Protein AF-A0A848VPJ2-F1 (afdb_monomer)

Nearest PDB structures (foldseek):
  4gra-assembly2_B  TM=6.898E-01  e=4.203E-05  Homo sapiens
  5dn6-assembly1_B  TM=3.473E-01  e=7.386E+00  Paracoccus denitrificans
  8apg-assembly1_C1  TM=1.763E-01  e=2.730E+00  Trypanosoma brucei brucei
  7tjw-assembly1_B  TM=2.406E-01  e=7.386E+00  Saccharomyces cerevisiae

Structure (mmCIF, N/CA/C/O backbone):
data_AF-A0A848VPJ2-F1
#
_entry.id   AF-A0A848VPJ2-F1
#
loop_
_atom_site.group_PDB
_atom_site.id
_atom_site.type_symbol
_atom_site.label_atom_id
_atom_site.label_alt_id
_atom_site.label_comp_id
_atom_site.label_asym_id
_atom_site.label_entity_id
_atom_site.label_seq_id
_atom_site.pdbx_PDB_ins_code
_atom_site.Cartn_x
_atom_site.Cartn_y
_atom_site.Cartn_z
_atom_site.occupancy
_atom_site.B_iso_or_equiv
_atom_site.auth_seq_id
_atom_site.auth_comp_id
_atom_site.auth_asym_id
_atom_site.auth_atom_id
_atom_site.pdbx_PDB_model_num
ATOM 1 N N . MET A 1 1 ? -17.801 5.846 8.334 1.00 75.75 1 MET A N 1
ATOM 2 C CA . MET A 1 1 ? -16.929 4.738 8.793 1.00 75.75 1 MET A CA 1
ATOM 3 C C . MET A 1 1 ? -16.111 5.231 9.978 1.00 75.75 1 MET A C 1
ATOM 5 O O . MET A 1 1 ? -15.780 6.410 9.996 1.00 75.75 1 MET A O 1
ATOM 9 N N . THR A 1 2 ? -15.836 4.384 10.968 1.00 92.38 2 THR A N 1
ATOM 10 C CA . THR A 1 2 ? -15.057 4.743 12.169 1.00 92.38 2 THR A CA 1
ATOM 11 C C . THR A 1 2 ? -13.557 4.645 11.909 1.00 92.38 2 THR A C 1
ATOM 13 O O . THR A 1 2 ? -13.139 3.873 11.047 1.00 92.38 2 THR A O 1
ATOM 16 N N . VAL A 1 3 ? -12.747 5.409 12.646 1.00 95.94 3 VAL A N 1
ATOM 17 C CA . VAL A 1 3 ? -11.281 5.273 12.614 1.00 95.94 3 VAL A CA 1
ATOM 18 C C . VAL A 1 3 ? -10.889 3.903 13.167 1.00 95.94 3 VAL A C 1
ATOM 20 O O . VAL A 1 3 ? -11.433 3.469 14.183 1.00 95.94 3 VAL A O 1
ATOM 23 N N . ALA A 1 4 ? -9.966 3.224 12.490 1.00 97.62 4 ALA A N 1
ATOM 24 C CA . ALA A 1 4 ? -9.484 1.911 12.897 1.00 97.62 4 ALA A CA 1
ATOM 25 C C . ALA A 1 4 ? -8.525 2.018 14.102 1.00 97.62 4 ALA A C 1
ATOM 27 O O . ALA A 1 4 ? -7.557 2.781 14.037 1.00 97.62 4 ALA A O 1
ATOM 28 N N . PRO A 1 5 ? -8.751 1.268 15.200 1.00 98.00 5 PRO A N 1
ATOM 29 C CA . PRO A 1 5 ? -7.841 1.254 16.344 1.00 98.00 5 PRO A CA 1
ATOM 30 C C . PRO A 1 5 ? -6.456 0.714 15.976 1.00 98.00 5 PRO A C 1
ATOM 32 O O . PRO A 1 5 ? -6.349 -0.290 15.273 1.00 98.00 5 PRO A O 1
ATOM 35 N N . LEU A 1 6 ? -5.400 1.343 16.490 1.00 97.56 6 LEU A N 1
ATOM 36 C CA . LEU A 1 6 ? -4.031 0.843 16.360 1.00 97.56 6 LEU A CA 1
ATOM 37 C C . LEU A 1 6 ? -3.855 -0.453 17.169 1.00 97.56 6 LEU A C 1
ATOM 39 O O . LEU A 1 6 ? -4.275 -0.516 18.324 1.00 97.56 6 LEU A O 1
ATOM 43 N N . ILE A 1 7 ? -3.225 -1.465 16.570 1.00 97.06 7 ILE A N 1
ATOM 44 C CA . ILE A 1 7 ? -2.804 -2.704 17.245 1.00 97.06 7 ILE A CA 1
ATOM 45 C C . ILE A 1 7 ? -1.321 -2.613 17.610 1.00 97.06 7 ILE A C 1
ATOM 47 O O . ILE A 1 7 ? -0.955 -2.844 18.760 1.00 97.06 7 ILE A O 1
ATOM 51 N N . HIS A 1 8 ? -0.476 -2.265 16.640 1.00 95.31 8 HIS A N 1
ATOM 52 C CA . HIS A 1 8 ? 0.961 -2.097 16.835 1.00 95.31 8 HIS A CA 1
ATOM 53 C C . HIS A 1 8 ? 1.500 -0.990 15.919 1.00 95.31 8 HIS A C 1
ATOM 55 O O . HIS A 1 8 ? 0.959 -0.765 14.836 1.00 95.31 8 HIS A O 1
ATOM 61 N N . ALA A 1 9 ? 2.536 -0.281 16.371 1.00 97.00 9 ALA A N 1
ATOM 62 C CA . ALA A 1 9 ? 3.243 0.718 15.569 1.00 97.00 9 ALA A CA 1
ATOM 63 C C . ALA A 1 9 ? 4.072 0.046 14.453 1.00 97.00 9 ALA A C 1
ATOM 65 O O . ALA A 1 9 ? 4.027 -1.164 14.291 1.00 97.00 9 ALA A O 1
ATOM 66 N N . ALA A 1 10 ? 4.817 0.815 13.660 1.00 96.88 10 ALA A N 1
ATOM 67 C CA . ALA A 1 10 ? 5.852 0.213 12.820 1.00 96.88 10 ALA A CA 1
ATOM 68 C C . ALA A 1 10 ? 6.994 -0.314 13.712 1.00 96.88 10 ALA A C 1
ATOM 70 O O . ALA A 1 10 ? 7.430 0.390 14.626 1.00 96.88 10 ALA A O 1
ATOM 71 N N . GLU A 1 11 ? 7.490 -1.520 13.438 1.00 97.38 11 GLU A N 1
ATOM 72 C CA . GLU A 1 11 ? 8.641 -2.113 14.139 1.00 97.38 11 GLU A CA 1
ATOM 73 C C . GLU A 1 11 ? 9.968 -1.598 13.571 1.00 97.38 11 GLU A C 1
ATOM 75 O O . GLU A 1 11 ? 10.974 -1.519 14.276 1.00 97.38 11 GLU A O 1
ATOM 80 N N . GLN A 1 12 ? 9.965 -1.244 12.285 1.00 96.94 12 GLN A N 1
ATOM 81 C CA . GLN A 1 12 ? 11.128 -0.786 11.540 1.00 96.94 12 GLN A CA 1
ATOM 82 C C . GLN A 1 12 ? 10.820 0.486 10.757 1.00 96.94 12 GLN A C 1
ATOM 84 O O . GLN A 1 12 ? 9.682 0.782 10.401 1.00 96.94 12 GLN A O 1
ATOM 89 N N . THR A 1 13 ? 11.866 1.251 10.450 1.00 96.44 13 THR A N 1
ATOM 90 C CA . THR A 1 13 ? 11.761 2.427 9.581 1.00 96.44 13 THR A CA 1
ATOM 91 C C . THR A 1 13 ? 12.497 2.172 8.276 1.00 96.44 13 THR A C 1
ATOM 93 O O . THR A 1 13 ? 13.722 2.056 8.254 1.00 96.44 13 THR A O 1
ATOM 96 N N . TYR A 1 14 ? 11.756 2.157 7.170 1.00 95.00 14 TYR A N 1
ATOM 97 C CA . TYR A 1 14 ? 12.324 2.067 5.828 1.00 95.00 14 TYR A CA 1
ATOM 98 C C . TYR A 1 14 ? 12.319 3.440 5.169 1.00 95.00 14 TYR A C 1
ATOM 100 O O . TYR A 1 14 ? 11.270 4.053 4.983 1.00 95.00 14 TYR A O 1
ATOM 108 N N . ARG A 1 15 ? 13.502 3.923 4.787 1.00 94.12 15 ARG A N 1
ATOM 109 C CA . ARG A 1 15 ? 13.682 5.194 4.082 1.00 94.12 15 ARG A CA 1
ATOM 110 C C . ARG A 1 15 ? 14.436 4.959 2.783 1.00 94.12 15 ARG A C 1
ATOM 112 O O . ARG A 1 15 ? 15.376 4.172 2.729 1.00 94.12 15 ARG A O 1
ATOM 119 N N . GLY A 1 16 ? 14.043 5.681 1.743 1.00 88.19 16 GLY A N 1
ATOM 120 C CA . GLY A 1 16 ? 14.713 5.652 0.449 1.00 88.19 16 GLY A CA 1
ATOM 121 C C . GLY A 1 16 ? 14.503 6.953 -0.311 1.00 88.19 16 GLY A C 1
ATOM 122 O O . GLY A 1 16 ? 13.886 7.889 0.199 1.00 88.19 16 GLY A O 1
ATOM 123 N N . SER A 1 17 ? 14.984 7.004 -1.553 1.00 84.75 17 SER A N 1
ATOM 124 C CA . SER A 1 17 ? 14.793 8.166 -2.434 1.00 84.75 17 SER A CA 1
ATOM 125 C C . SER A 1 17 ? 13.315 8.521 -2.627 1.00 84.75 17 SER A C 1
ATOM 127 O O . SER A 1 17 ? 12.968 9.696 -2.687 1.00 84.75 17 SER A O 1
ATOM 129 N N . ILE A 1 18 ? 12.447 7.506 -2.657 1.00 84.94 18 ILE A N 1
ATOM 130 C CA . ILE A 1 18 ? 11.005 7.638 -2.909 1.00 84.94 18 ILE A CA 1
ATOM 131 C C . ILE A 1 18 ? 10.124 7.058 -1.793 1.00 84.94 18 ILE A C 1
ATOM 133 O O . ILE A 1 18 ? 8.914 7.012 -1.972 1.00 84.94 18 ILE A O 1
ATOM 137 N N . THR A 1 19 ? 10.700 6.624 -0.666 1.00 92.50 19 THR A N 1
ATOM 138 C CA . THR A 1 19 ? 9.947 6.090 0.485 1.00 92.50 19 THR A CA 1
ATOM 139 C C . THR A 1 19 ? 10.049 7.053 1.662 1.00 92.50 19 THR A C 1
ATOM 141 O O . THR A 1 19 ? 11.161 7.368 2.105 1.00 92.50 19 THR A O 1
ATOM 144 N N . LYS A 1 20 ? 8.895 7.514 2.150 1.00 94.38 20 LYS A N 1
ATOM 145 C CA . LYS A 1 20 ? 8.739 8.531 3.198 1.00 94.38 20 LYS A CA 1
ATOM 146 C C . LYS A 1 20 ? 7.941 7.953 4.378 1.00 94.38 20 LYS A C 1
ATOM 148 O O . LYS A 1 20 ? 6.719 8.081 4.400 1.00 94.38 20 LYS A O 1
ATOM 153 N N . PRO A 1 21 ? 8.599 7.292 5.347 1.00 94.75 21 PRO A N 1
ATOM 154 C CA . PRO A 1 21 ? 7.906 6.620 6.450 1.00 94.75 21 PRO A CA 1
ATOM 155 C C . PRO A 1 21 ? 7.080 7.586 7.318 1.00 94.75 21 PRO A C 1
ATOM 157 O O . PRO A 1 21 ? 6.006 7.218 7.780 1.00 94.75 21 PRO A O 1
ATOM 160 N N . GLU A 1 22 ? 7.513 8.843 7.449 1.00 94.38 22 GLU A N 1
ATOM 161 C CA . GLU A 1 22 ? 6.794 9.926 8.141 1.00 94.38 22 GLU A CA 1
ATOM 162 C C . GLU A 1 22 ? 5.370 10.190 7.611 1.00 94.38 22 GLU A C 1
ATOM 164 O O . GLU A 1 22 ? 4.534 10.764 8.307 1.00 94.38 22 GLU A O 1
ATOM 169 N N . HIS A 1 23 ? 5.045 9.760 6.388 1.00 95.62 23 HIS A N 1
ATOM 170 C CA . HIS A 1 23 ? 3.693 9.921 5.851 1.00 95.62 23 HIS A CA 1
ATOM 171 C C . HIS A 1 23 ? 2.650 9.096 6.620 1.00 95.62 23 HIS A C 1
ATOM 173 O O . HIS A 1 23 ? 1.482 9.493 6.694 1.00 95.62 23 HIS A O 1
ATOM 179 N N . TRP A 1 24 ? 3.058 7.979 7.233 1.00 96.44 24 TRP A N 1
ATOM 180 C CA . TRP A 1 24 ? 2.164 7.144 8.034 1.00 96.44 24 TRP A CA 1
ATOM 181 C C . TRP A 1 24 ? 1.625 7.874 9.270 1.00 96.44 24 TRP A C 1
ATOM 183 O O . TRP A 1 24 ? 0.480 7.636 9.651 1.00 96.44 24 TRP A O 1
ATOM 193 N N . ASP A 1 25 ? 2.373 8.833 9.825 1.00 95.06 25 ASP A N 1
ATOM 194 C CA . ASP A 1 25 ? 1.958 9.625 10.995 1.00 95.06 25 ASP A CA 1
ATOM 195 C C . A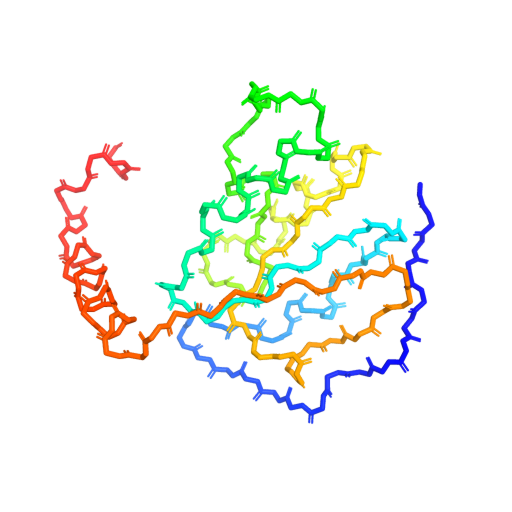SP A 1 25 ? 0.737 10.512 10.705 1.00 95.06 25 ASP A C 1
ATOM 197 O O . ASP A 1 25 ? -0.051 10.844 11.599 1.00 95.06 25 ASP A O 1
ATOM 201 N N . SER A 1 26 ? 0.546 10.878 9.436 1.00 95.62 26 SER A N 1
ATOM 202 C CA . SER A 1 26 ? -0.586 11.693 8.976 1.00 95.62 26 SER A CA 1
ATOM 203 C C . SER A 1 26 ? -1.761 10.850 8.484 1.00 95.62 26 SER A C 1
ATOM 205 O O . SER A 1 26 ? -2.883 11.349 8.385 1.00 95.62 26 SER A O 1
ATOM 207 N N . PHE A 1 27 ? -1.542 9.565 8.198 1.00 96.19 27 PHE A N 1
ATOM 208 C CA . PHE A 1 27 ? -2.598 8.688 7.714 1.00 96.19 27 PHE A CA 1
ATOM 209 C C . PHE A 1 27 ? -3.589 8.344 8.838 1.00 96.19 27 PHE A C 1
ATOM 211 O O . PHE A 1 27 ? -3.222 8.057 9.980 1.00 96.19 27 PHE A O 1
ATOM 218 N N . ARG A 1 28 ? -4.886 8.4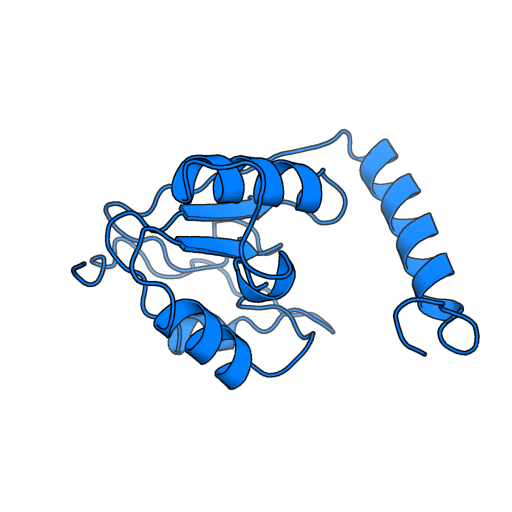05 8.523 1.00 96.25 28 ARG A N 1
ATOM 219 C CA . ARG A 1 28 ? -5.984 8.047 9.430 1.00 96.25 28 ARG A CA 1
ATOM 220 C C . ARG A 1 28 ? -6.812 6.934 8.779 1.00 96.25 28 ARG A C 1
ATOM 222 O O . ARG A 1 28 ? -7.660 7.223 7.925 1.00 96.25 28 ARG A O 1
ATOM 229 N N . PRO A 1 29 ? -6.558 5.662 9.122 1.00 96.88 29 PRO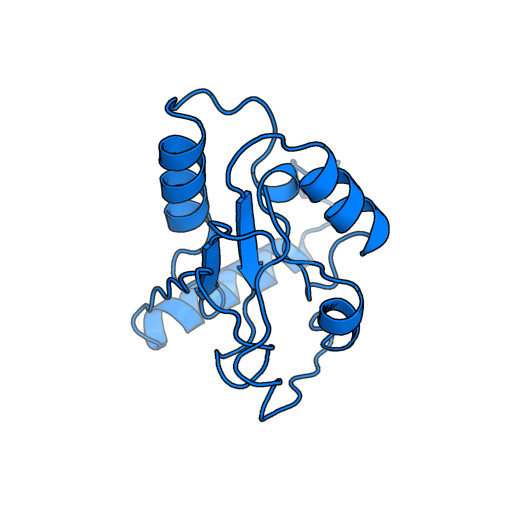 A N 1
ATOM 230 C CA . PRO A 1 29 ? -7.286 4.539 8.543 1.00 96.88 29 PRO A CA 1
ATOM 231 C C . PRO A 1 29 ? -8.711 4.460 9.082 1.00 96.88 29 PRO A C 1
ATOM 233 O O . PRO A 1 29 ? -8.990 4.797 10.236 1.00 96.88 29 PRO A O 1
ATOM 236 N N . ARG A 1 30 ? -9.616 3.959 8.249 1.00 97.81 30 ARG A N 1
ATOM 237 C CA . ARG A 1 30 ? -11.008 3.666 8.589 1.00 97.81 30 ARG A CA 1
ATOM 238 C C . ARG A 1 30 ? -11.181 2.152 8.705 1.00 97.81 30 ARG A C 1
ATOM 240 O O . ARG A 1 30 ? -10.575 1.406 7.939 1.00 97.81 30 ARG A O 1
ATOM 247 N N . CYS A 1 31 ? -12.033 1.687 9.616 1.00 97.69 31 CYS A N 1
ATOM 248 C CA . CYS A 1 31 ? -12.410 0.273 9.689 1.00 97.69 31 CYS A CA 1
ATOM 249 C C . CYS A 1 31 ? -12.923 -0.195 8.321 1.00 97.69 31 CYS A C 1
ATOM 251 O O . CYS A 1 31 ? -13.876 0.381 7.798 1.00 97.69 31 CYS A O 1
ATOM 253 N N . GLY A 1 32 ? -12.310 -1.230 7.753 1.00 96.94 32 GLY A N 1
ATOM 254 C CA . GLY A 1 32 ? -12.621 -1.749 6.424 1.00 96.94 32 GLY A CA 1
ATOM 255 C C . GLY A 1 32 ? -11.725 -1.228 5.298 1.00 96.94 32 GLY A C 1
ATOM 256 O O . GLY A 1 32 ? -11.826 -1.768 4.193 1.00 96.94 32 GLY A O 1
ATOM 257 N N . ASP A 1 33 ? -10.851 -0.246 5.534 1.00 98.25 33 ASP A N 1
ATOM 258 C CA . ASP A 1 33 ? -9.775 0.066 4.584 1.00 98.25 33 ASP A CA 1
ATOM 259 C C . ASP A 1 33 ? -8.920 -1.178 4.309 1.00 98.25 33 ASP A C 1
ATOM 261 O O . ASP A 1 33 ? -8.790 -2.059 5.153 1.00 98.25 33 ASP A O 1
ATOM 265 N N . VAL A 1 34 ? -8.331 -1.256 3.121 1.00 98.38 34 VAL A N 1
ATOM 266 C CA . VAL A 1 34 ? -7.459 -2.357 2.705 1.00 98.38 34 VAL A CA 1
ATOM 267 C C . VAL A 1 34 ? -6.077 -1.797 2.410 1.00 98.38 34 VAL A C 1
ATOM 269 O O . VAL A 1 34 ? -5.949 -0.874 1.605 1.00 98.38 34 VAL A O 1
ATOM 272 N N . LEU A 1 35 ? -5.034 -2.364 3.008 1.00 98.31 35 LEU A N 1
ATOM 273 C CA . LEU A 1 35 ? -3.657 -2.050 2.627 1.00 98.31 35 LEU A CA 1
ATOM 274 C C . LEU A 1 35 ? -3.172 -3.061 1.594 1.00 98.31 35 LEU A C 1
ATOM 276 O O . LEU A 1 35 ? -3.242 -4.265 1.816 1.00 98.31 35 LEU A O 1
ATOM 280 N N . LEU A 1 36 ? -2.651 -2.577 0.473 1.00 98.25 36 LEU A N 1
ATOM 281 C CA . LEU A 1 36 ? -1.953 -3.379 -0.522 1.00 98.25 36 LEU A CA 1
ATOM 282 C C . LEU A 1 36 ? -0.446 -3.152 -0.365 1.00 98.25 36 LEU A C 1
ATOM 284 O O . LEU A 1 36 ? 0.107 -2.200 -0.923 1.00 98.25 36 LEU A O 1
ATOM 288 N N . ALA A 1 37 ? 0.204 -4.035 0.391 1.00 97.25 37 ALA A N 1
ATOM 289 C CA . ALA A 1 37 ? 1.634 -3.997 0.681 1.00 97.25 37 ALA A CA 1
ATOM 290 C C . ALA A 1 37 ? 2.364 -4.999 -0.219 1.00 97.25 37 ALA A C 1
ATOM 292 O O . ALA A 1 37 ? 2.346 -6.206 0.008 1.00 97.25 37 ALA A O 1
ATOM 293 N N . THR A 1 38 ? 2.972 -4.514 -1.299 1.00 95.31 38 THR A N 1
ATOM 294 C CA . THR A 1 38 ? 3.573 -5.389 -2.322 1.00 95.31 38 THR A CA 1
ATOM 295 C C . THR A 1 38 ? 4.995 -4.950 -2.617 1.00 95.31 38 THR A C 1
ATOM 297 O O . THR A 1 38 ? 5.193 -3.761 -2.844 1.00 95.31 38 THR A O 1
ATOM 300 N N . PRO A 1 39 ? 5.993 -5.844 -2.719 1.00 94.81 39 PRO A N 1
ATOM 301 C CA . PRO A 1 39 ? 7.284 -5.453 -3.269 1.00 94.81 39 PRO A CA 1
ATOM 302 C C . PRO A 1 39 ? 7.100 -4.876 -4.677 1.00 94.81 39 PRO A C 1
ATOM 304 O O . PRO A 1 39 ? 6.294 -5.387 -5.470 1.00 94.81 39 PRO A O 1
ATOM 307 N N . ALA A 1 40 ? 7.838 -3.813 -5.002 1.00 94.00 40 ALA A N 1
ATOM 308 C CA . ALA A 1 40 ? 7.733 -3.165 -6.304 1.00 94.00 40 ALA A CA 1
ATOM 309 C C . ALA A 1 40 ? 7.863 -4.187 -7.444 1.00 94.00 40 ALA A C 1
ATOM 311 O O . ALA A 1 40 ? 8.657 -5.120 -7.384 1.00 94.00 40 ALA A O 1
ATOM 312 N N . LYS A 1 41 ? 7.067 -3.996 -8.503 1.00 95.94 41 LYS A N 1
ATOM 313 C CA . LYS A 1 41 ? 7.043 -4.850 -9.710 1.00 95.94 41 LYS A CA 1
ATOM 314 C C . LYS A 1 41 ? 6.505 -6.279 -9.513 1.00 95.94 41 LYS A C 1
ATOM 316 O O . LYS A 1 41 ? 6.605 -7.097 -10.429 1.00 95.94 41 LYS A O 1
ATOM 321 N N . SER A 1 42 ? 5.823 -6.540 -8.398 1.00 97.69 42 SER A N 1
ATOM 322 C CA . SER A 1 42 ? 5.186 -7.839 -8.107 1.00 97.69 42 SER A CA 1
ATOM 323 C C . SER A 1 42 ? 3.707 -7.933 -8.507 1.00 97.69 42 SER A C 1
ATOM 325 O O . SER A 1 42 ? 3.021 -8.852 -8.086 1.00 97.69 42 SER A O 1
ATOM 327 N N . GLY A 1 43 ? 3.196 -7.005 -9.326 1.00 96.69 43 GLY A N 1
ATOM 328 C CA . GLY A 1 43 ? 1.786 -7.011 -9.760 1.00 96.69 43 GLY A CA 1
ATOM 329 C C . GLY A 1 43 ? 0.863 -6.076 -8.970 1.00 96.69 43 GLY A C 1
ATOM 330 O O . GLY A 1 43 ? -0.351 -6.276 -8.953 1.00 96.69 43 GLY A O 1
ATOM 331 N N . THR A 1 44 ? 1.421 -5.032 -8.348 1.00 96.25 44 THR A N 1
ATOM 332 C CA . THR A 1 44 ? 0.677 -4.040 -7.557 1.00 96.25 44 THR A CA 1
ATOM 333 C C . THR A 1 44 ? -0.491 -3.435 -8.324 1.00 96.25 44 THR A C 1
ATOM 335 O O . THR A 1 44 ? -1.609 -3.513 -7.846 1.00 96.25 44 THR A O 1
ATOM 338 N N . THR A 1 45 ? -0.267 -2.900 -9.530 1.00 96.38 45 THR A N 1
ATOM 339 C CA . THR A 1 45 ? -1.318 -2.242 -10.328 1.00 96.38 45 THR A CA 1
ATOM 340 C C . THR A 1 45 ? -2.476 -3.184 -10.645 1.00 96.38 45 THR A C 1
ATOM 342 O O . THR A 1 45 ? -3.627 -2.804 -10.488 1.00 96.38 45 THR A O 1
ATOM 345 N N . TRP A 1 46 ? -2.188 -4.431 -11.028 1.00 97.88 46 TRP A N 1
ATOM 346 C CA . TRP A 1 46 ? -3.233 -5.410 -11.335 1.00 97.88 46 TRP A CA 1
ATOM 347 C C . TRP A 1 46 ? -4.081 -5.737 -10.102 1.00 97.88 46 TRP A C 1
ATOM 349 O O . TRP A 1 46 ? -5.308 -5.686 -10.154 1.00 97.88 46 TRP A O 1
ATOM 359 N N . THR A 1 47 ? -3.426 -5.991 -8.968 1.00 98.31 47 THR A N 1
ATOM 360 C CA . THR A 1 47 ? -4.105 -6.296 -7.700 1.00 98.31 47 THR A CA 1
ATOM 361 C C . THR A 1 47 ? -4.895 -5.098 -7.181 1.00 98.31 47 THR A C 1
ATOM 363 O O . THR A 1 47 ? -6.034 -5.239 -6.747 1.00 98.31 47 THR A O 1
ATOM 366 N N . GLN A 1 48 ? -4.313 -3.905 -7.281 1.00 97.50 48 GLN A N 1
ATOM 367 C CA . GLN A 1 48 ? -4.932 -2.644 -6.900 1.00 97.50 48 GLN A CA 1
ATOM 368 C C . GLN A 1 48 ? -6.211 -2.388 -7.701 1.00 97.50 48 GLN A C 1
ATOM 370 O O . GLN A 1 48 ? -7.232 -2.061 -7.100 1.00 97.50 48 GLN A O 1
ATOM 375 N N . SER A 1 49 ? -6.190 -2.610 -9.022 1.00 98.06 49 SER A N 1
ATOM 376 C CA . SER A 1 49 ? -7.388 -2.524 -9.864 1.00 98.06 49 SER A CA 1
ATOM 377 C C . SER A 1 49 ? -8.457 -3.524 -9.435 1.00 98.06 49 SER A C 1
ATOM 379 O O . SER A 1 49 ? -9.610 -3.140 -9.286 1.00 98.06 49 SER A O 1
ATOM 381 N N . MET A 1 50 ? -8.094 -4.791 -9.195 1.00 98.44 50 MET A N 1
ATOM 382 C CA . MET A 1 50 ? -9.059 -5.809 -8.755 1.00 98.44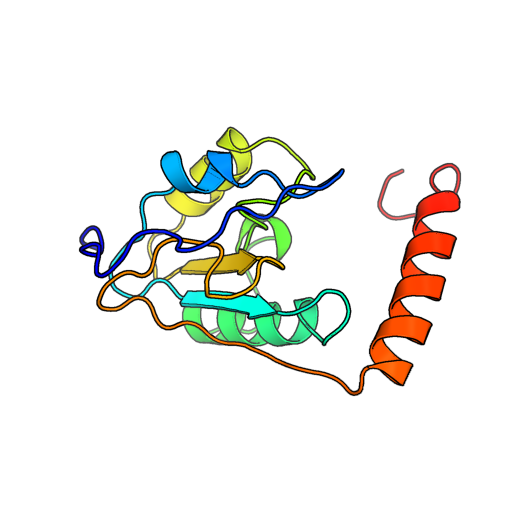 50 MET A CA 1
ATOM 383 C C . MET A 1 50 ? -9.724 -5.432 -7.430 1.00 98.44 50 MET A C 1
ATOM 385 O O . MET A 1 50 ? -10.947 -5.486 -7.326 1.00 98.44 50 MET A O 1
ATOM 389 N N . ILE A 1 51 ? -8.941 -5.000 -6.438 1.00 98.25 51 ILE A N 1
ATOM 390 C CA . ILE A 1 51 ? -9.488 -4.566 -5.148 1.00 98.25 51 ILE A CA 1
ATOM 391 C C . ILE A 1 51 ? -10.387 -3.343 -5.345 1.00 98.25 51 ILE A C 1
ATOM 393 O O . ILE A 1 51 ? -11.504 -3.340 -4.840 1.00 98.25 51 ILE A O 1
ATOM 397 N N . ALA A 1 52 ? -9.944 -2.332 -6.100 1.00 98.00 52 ALA A N 1
ATOM 398 C CA . ALA A 1 52 ? -10.754 -1.146 -6.366 1.00 98.00 52 ALA A CA 1
ATOM 399 C C . ALA A 1 52 ? -12.102 -1.520 -7.007 1.00 98.00 52 ALA A C 1
ATOM 401 O O . ALA A 1 52 ? -13.141 -1.121 -6.492 1.00 98.00 52 ALA A O 1
ATOM 402 N N . MET A 1 53 ? -12.109 -2.355 -8.050 1.00 98.38 53 MET A N 1
ATOM 403 C CA . MET A 1 53 ? -13.348 -2.794 -8.708 1.00 98.38 53 MET A CA 1
ATOM 404 C C . MET A 1 53 ? -14.286 -3.543 -7.754 1.00 98.38 53 MET A C 1
ATOM 406 O O . MET A 1 53 ? -15.492 -3.313 -7.768 1.00 98.38 53 MET A O 1
ATOM 410 N N . LEU A 1 54 ? -13.745 -4.395 -6.876 1.00 97.94 54 LEU A N 1
ATOM 411 C CA . LEU A 1 54 ? -14.537 -5.098 -5.862 1.00 97.94 54 LEU A CA 1
ATOM 412 C C . LEU A 1 54 ? -15.136 -4.144 -4.820 1.00 97.94 54 LEU A C 1
ATOM 414 O O . LEU A 1 54 ? -16.279 -4.330 -4.413 1.00 97.94 54 LEU A O 1
ATOM 418 N N . LEU A 1 55 ? -14.383 -3.128 -4.386 1.00 96.56 55 LEU A N 1
ATOM 419 C CA . LEU A 1 55 ? -14.861 -2.150 -3.402 1.00 96.56 55 LEU A CA 1
ATOM 420 C C . LEU A 1 55 ? -15.893 -1.179 -3.995 1.00 96.56 55 LEU A C 1
ATOM 422 O O . LEU A 1 55 ? -16.815 -0.783 -3.284 1.00 96.56 55 LEU A O 1
ATOM 426 N N . TYR A 1 56 ? -15.761 -0.823 -5.276 1.00 96.38 56 TYR A N 1
ATOM 427 C CA . TYR A 1 56 ? -16.725 0.017 -5.997 1.00 96.38 56 TYR A CA 1
ATOM 428 C C . TYR A 1 56 ? -17.920 -0.773 -6.555 1.00 96.38 56 TYR A C 1
ATOM 430 O O . TYR A 1 56 ? -18.942 -0.176 -6.882 1.00 96.38 56 TYR A O 1
ATOM 438 N N . GLY A 1 57 ? -17.811 -2.099 -6.669 1.00 97.25 57 GLY A N 1
ATOM 439 C CA . GLY A 1 57 ? -18.849 -2.954 -7.250 1.00 97.25 57 GLY A CA 1
ATOM 440 C C . GLY A 1 57 ? -19.010 -2.798 -8.766 1.00 97.25 57 GLY A C 1
ATOM 441 O O . GLY A 1 57 ? -20.053 -3.158 -9.305 1.00 97.25 57 GLY A O 1
ATOM 442 N N . THR A 1 58 ? -18.007 -2.251 -9.457 1.00 97.38 58 THR A N 1
ATOM 443 C CA . THR A 1 58 ? -18.024 -2.023 -10.909 1.00 97.38 58 THR A CA 1
ATOM 444 C C . THR A 1 58 ? -16.615 -2.086 -11.495 1.00 97.38 58 THR A C 1
ATOM 446 O O . THR A 1 58 ? -15.630 -1.815 -10.806 1.00 97.38 58 THR A O 1
ATOM 449 N N . VAL A 1 59 ? -16.521 -2.438 -12.779 1.00 97.19 59 VAL A N 1
ATOM 450 C CA . VAL A 1 59 ? -15.276 -2.364 -13.559 1.00 97.19 59 VAL A CA 1
ATOM 451 C C . VAL A 1 59 ? -14.990 -0.947 -14.069 1.00 97.19 59 VAL A C 1
ATOM 453 O O . VAL A 1 59 ? -13.834 -0.605 -14.313 1.00 97.19 59 VAL A O 1
ATOM 456 N N . ASP A 1 60 ? -16.025 -0.109 -14.165 1.00 97.00 60 ASP A N 1
ATOM 457 C CA . ASP A 1 60 ? -15.939 1.277 -14.622 1.00 97.00 60 ASP A CA 1
ATOM 458 C C . ASP A 1 60 ? -15.629 2.195 -13.434 1.00 97.00 60 ASP A C 1
ATOM 460 O O . ASP A 1 60 ? -16.516 2.776 -12.803 1.00 97.00 60 ASP A O 1
ATOM 464 N N . LEU A 1 61 ? -14.345 2.268 -13.077 1.00 96.50 61 LEU A N 1
ATOM 465 C CA . LEU A 1 61 ? -13.882 3.087 -11.959 1.00 96.50 61 LEU A CA 1
ATOM 466 C C . LEU A 1 61 ? -14.079 4.586 -12.250 1.00 96.50 61 LEU A C 1
ATOM 468 O O . LEU A 1 61 ? -13.766 5.041 -13.350 1.00 96.50 61 LEU A O 1
ATOM 472 N N . PRO A 1 62 ? -14.530 5.381 -11.262 1.00 95.00 62 PRO A N 1
ATOM 473 C CA . PRO A 1 62 ? -14.891 6.782 -11.480 1.00 95.00 62 PRO A CA 1
ATOM 474 C C . PRO A 1 62 ? -13.689 7.721 -11.636 1.00 95.00 62 PRO A C 1
ATOM 476 O O . PRO A 1 62 ? -13.883 8.890 -11.944 1.00 95.00 62 PRO A O 1
ATOM 479 N N . GLU A 1 63 ? -12.467 7.245 -11.376 1.00 95.81 63 GLU A N 1
ATOM 480 C CA . GLU A 1 63 ? -11.247 8.042 -11.483 1.00 95.81 63 GLU A CA 1
ATOM 481 C C . GLU A 1 63 ? -10.008 7.151 -11.691 1.00 95.81 63 GLU A C 1
ATOM 483 O O . GLU A 1 63 ? -10.067 5.923 -11.548 1.00 95.81 63 GLU A O 1
ATOM 488 N N . LYS A 1 64 ? -8.858 7.751 -12.025 1.00 94.56 64 LYS A N 1
ATOM 489 C CA . LYS A 1 64 ? -7.588 7.040 -12.202 1.00 94.56 64 LYS A CA 1
ATOM 490 C C . LYS A 1 64 ? -7.179 6.296 -10.931 1.00 94.56 64 LYS A C 1
ATOM 492 O O . LYS A 1 64 ? -7.273 6.801 -9.811 1.00 94.56 64 LYS A O 1
ATOM 497 N N . LEU A 1 65 ? -6.587 5.118 -11.121 1.00 94.69 65 LEU A N 1
ATOM 498 C CA . LEU A 1 65 ? -6.206 4.226 -10.025 1.00 94.69 65 LEU A CA 1
ATOM 499 C C . LEU A 1 65 ? -5.260 4.872 -9.001 1.00 94.69 65 LEU A C 1
ATOM 501 O O . LEU A 1 65 ? -5.381 4.600 -7.813 1.00 94.69 65 LEU A O 1
ATOM 505 N N . GLY A 1 66 ? -4.350 5.748 -9.439 1.00 91.81 66 GLY A N 1
ATOM 506 C CA . GLY A 1 66 ? -3.432 6.459 -8.541 1.00 91.81 66 GLY A CA 1
ATOM 507 C C . GLY A 1 66 ? -4.117 7.466 -7.609 1.00 91.81 66 GLY A C 1
ATOM 508 O O . GLY A 1 66 ? -3.588 7.744 -6.541 1.00 91.81 66 GLY A O 1
ATOM 509 N N . VAL A 1 67 ? -5.297 7.972 -7.984 1.00 94.38 67 VAL A N 1
ATOM 510 C CA . VAL A 1 67 ? -6.118 8.868 -7.152 1.00 94.38 67 VAL A CA 1
ATOM 511 C C . VAL A 1 67 ? -7.011 8.052 -6.218 1.00 94.38 67 VAL A C 1
ATOM 513 O O . VAL A 1 67 ? -7.128 8.365 -5.035 1.00 94.38 67 VAL A O 1
ATOM 516 N N . LEU A 1 68 ? -7.621 6.978 -6.735 1.00 96.25 68 LEU A N 1
ATOM 517 C CA . LEU A 1 68 ? -8.475 6.085 -5.944 1.00 96.25 68 LEU A CA 1
ATOM 518 C C . LEU A 1 68 ? -7.681 5.288 -4.905 1.00 96.25 68 LEU A C 1
ATOM 520 O O . LEU A 1 68 ? -8.179 5.003 -3.817 1.00 96.25 68 LEU A O 1
ATOM 524 N N . SER A 1 69 ? -6.448 4.925 -5.242 1.00 96.69 69 SER A N 1
ATOM 525 C CA . SER A 1 69 ? -5.569 4.109 -4.421 1.00 96.69 69 SER A CA 1
ATOM 526 C C . SER A 1 69 ? -4.147 4.678 -4.433 1.00 96.69 69 SER A C 1
ATOM 528 O O . SER A 1 69 ? -3.256 4.166 -5.122 1.00 96.69 69 SER A O 1
ATOM 530 N N . PRO A 1 70 ? -3.910 5.776 -3.703 1.00 95.88 70 PRO A N 1
ATOM 531 C CA . PRO A 1 70 ? -2.608 6.420 -3.682 1.00 95.88 70 PRO A CA 1
ATOM 532 C C . PRO A 1 70 ? -1.552 5.555 -2.992 1.00 95.88 70 PRO A C 1
ATOM 534 O O . PRO A 1 70 ? -1.846 4.696 -2.151 1.00 95.88 70 PRO A O 1
ATOM 537 N N . TRP A 1 71 ? -0.294 5.804 -3.360 1.00 95.56 71 TRP A N 1
ATOM 538 C CA . TRP A 1 71 ? 0.868 5.258 -2.670 1.00 95.56 71 TRP A CA 1
ATOM 539 C C . T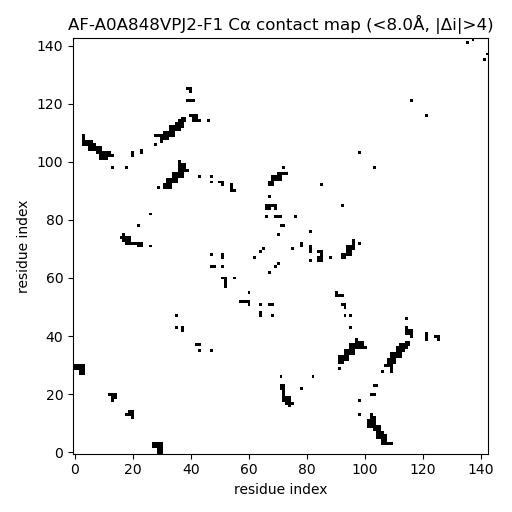RP A 1 71 ? 1.211 6.160 -1.479 1.00 95.56 71 TRP A C 1
ATOM 541 O O . TRP A 1 71 ? 1.864 7.183 -1.656 1.00 95.56 71 TRP A O 1
ATOM 551 N N . ILE A 1 72 ? 0.760 5.784 -0.280 1.00 95.50 72 ILE A N 1
ATOM 552 C CA . ILE A 1 72 ? 0.703 6.704 0.869 1.00 95.50 72 ILE A CA 1
ATOM 553 C C . ILE A 1 72 ? 2.075 7.193 1.352 1.00 95.50 72 ILE A C 1
ATOM 555 O O . ILE A 1 72 ? 2.252 8.370 1.647 1.00 95.50 72 ILE A O 1
ATOM 559 N N . ASP A 1 73 ? 3.067 6.310 1.366 1.00 95.12 73 ASP A N 1
ATOM 560 C CA . ASP A 1 73 ? 4.448 6.570 1.774 1.00 95.12 73 ASP A CA 1
ATOM 561 C C . ASP A 1 73 ? 5.391 6.695 0.569 1.00 95.12 73 ASP A C 1
ATOM 563 O O . ASP A 1 73 ? 6.611 6.580 0.703 1.00 95.12 73 ASP A O 1
ATOM 567 N N . GLY A 1 74 ? 4.818 6.914 -0.618 1.00 90.19 74 GLY A N 1
ATOM 568 C CA . GLY A 1 74 ? 5.540 7.151 -1.858 1.00 90.19 74 GLY A CA 1
ATOM 569 C C . GLY A 1 74 ? 5.875 8.625 -2.071 1.00 90.19 74 GLY A C 1
ATOM 570 O O . GLY A 1 74 ? 5.144 9.518 -1.657 1.00 90.19 74 GLY A O 1
ATOM 571 N N . GLY A 1 75 ? 6.972 8.884 -2.778 1.00 75.38 75 GLY A N 1
ATOM 572 C CA . GLY A 1 75 ? 7.431 10.231 -3.135 1.00 75.38 75 GLY A CA 1
ATOM 573 C C . GLY A 1 75 ? 6.860 10.798 -4.441 1.00 75.38 75 GLY A C 1
ATOM 574 O O . GLY A 1 75 ? 7.468 11.699 -5.008 1.00 75.38 75 GLY A O 1
ATOM 575 N N . PHE A 1 76 ? 5.756 10.253 -4.963 1.00 71.25 76 PHE A N 1
ATOM 576 C CA . PHE A 1 76 ? 5.131 10.730 -6.203 1.00 71.25 76 PHE A CA 1
ATOM 577 C C . PHE A 1 76 ? 3.885 11.562 -5.870 1.00 71.25 76 PHE A C 1
ATOM 579 O O . PHE A 1 76 ? 2.859 10.999 -5.498 1.00 71.25 76 PHE A O 1
ATOM 586 N N . GLY A 1 77 ? 3.979 12.888 -6.017 1.00 77.88 77 GLY A N 1
ATOM 587 C CA . GLY A 1 77 ? 2.936 13.839 -5.609 1.00 77.88 77 GLY A CA 1
ATOM 588 C C . GLY A 1 77 ? 3.082 14.300 -4.156 1.00 77.88 77 GLY A C 1
ATOM 589 O O . GLY A 1 77 ? 4.085 14.008 -3.502 1.00 77.88 77 GLY A O 1
ATOM 590 N N . THR A 1 78 ? 2.095 15.045 -3.652 1.00 89.38 78 THR A N 1
ATOM 591 C CA . THR A 1 78 ? 2.080 15.484 -2.250 1.00 89.38 78 THR A CA 1
ATOM 592 C C . THR A 1 78 ? 1.284 14.511 -1.375 1.00 89.38 78 THR A C 1
ATOM 594 O O . THR A 1 78 ? 0.331 13.858 -1.818 1.00 89.38 78 THR A O 1
ATOM 597 N N . LEU A 1 79 ? 1.672 14.412 -0.100 1.00 93.88 79 LEU A N 1
ATOM 598 C CA . LEU A 1 79 ? 0.905 13.662 0.894 1.00 93.88 79 LEU A CA 1
ATOM 599 C C . LEU A 1 79 ? -0.505 14.247 1.060 1.00 93.88 79 LEU A C 1
ATOM 601 O O . LEU A 1 79 ? -1.470 13.497 1.169 1.00 93.88 79 LEU A O 1
ATOM 605 N N . GLU A 1 80 ? -0.628 15.574 1.030 1.00 95.38 80 GLU A N 1
ATOM 606 C CA . GLU A 1 80 ? -1.901 16.282 1.166 1.00 95.38 80 GLU A CA 1
ATOM 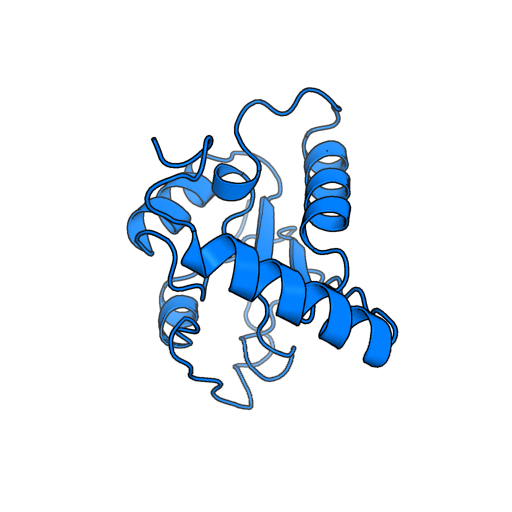607 C C . GLU A 1 80 ? -2.895 15.888 0.066 1.00 95.38 80 GLU A C 1
ATOM 609 O O . GLU A 1 80 ? -4.024 15.506 0.376 1.00 95.38 80 GLU A O 1
ATOM 614 N N . ASP A 1 81 ? -2.462 15.856 -1.198 1.00 93.88 81 ASP A N 1
ATOM 615 C CA . ASP A 1 81 ? -3.312 15.436 -2.321 1.00 93.88 81 ASP A CA 1
ATOM 616 C C . ASP A 1 81 ? -3.779 13.981 -2.181 1.00 93.88 81 ASP A C 1
ATOM 618 O O . ASP A 1 81 ? -4.928 13.639 -2.498 1.00 93.88 81 ASP A O 1
ATOM 622 N N . SER A 1 82 ? -2.891 13.115 -1.685 1.00 95.12 82 SER A N 1
ATOM 623 C CA . SER A 1 82 ? -3.187 11.701 -1.441 1.00 95.12 82 SER A CA 1
ATOM 624 C C . SER A 1 82 ? -4.229 11.534 -0.334 1.00 95.12 82 SER A C 1
ATOM 626 O O . SER A 1 82 ? -5.203 10.796 -0.505 1.00 95.12 82 SER A O 1
ATOM 628 N N . LEU A 1 83 ? -4.064 12.251 0.781 1.00 96.50 83 LEU A N 1
ATOM 629 C CA . LEU A 1 83 ? -5.009 12.240 1.898 1.00 96.50 83 LEU A CA 1
ATOM 630 C C . LEU A 1 83 ? -6.362 12.829 1.485 1.00 96.50 83 LEU A C 1
ATOM 632 O O . LEU A 1 83 ? -7.389 12.190 1.704 1.00 96.50 83 LEU A O 1
ATOM 636 N N . ALA A 1 84 ? -6.372 13.968 0.789 1.00 95.88 84 ALA A N 1
ATOM 637 C CA . ALA A 1 84 ? -7.595 14.586 0.281 1.00 95.88 84 ALA A CA 1
ATOM 638 C C . ALA A 1 84 ? -8.356 13.654 -0.679 1.00 95.88 84 ALA A C 1
ATOM 640 O O . ALA A 1 84 ? -9.585 13.557 -0.624 1.00 95.88 84 ALA A O 1
ATOM 641 N N . SER A 1 85 ? -7.642 12.922 -1.540 1.00 94.88 85 SER A N 1
ATOM 642 C CA . SER A 1 85 ? -8.250 11.945 -2.454 1.00 94.88 85 SER A CA 1
ATOM 643 C C . SER A 1 85 ? -8.846 10.746 -1.722 1.00 94.88 85 SER A C 1
ATOM 645 O O . SER A 1 85 ? -9.926 10.282 -2.088 1.00 94.88 85 SER A O 1
ATOM 647 N N . LEU A 1 86 ? -8.191 10.269 -0.663 1.00 96.38 86 LEU A N 1
ATOM 648 C CA . LEU A 1 86 ? -8.735 9.229 0.209 1.00 96.38 86 LEU A CA 1
ATOM 649 C C . LEU A 1 86 ? -9.919 9.726 1.041 1.00 96.38 86 LEU A C 1
ATOM 651 O O . LEU A 1 86 ? -10.812 8.937 1.356 1.00 96.38 86 LEU A O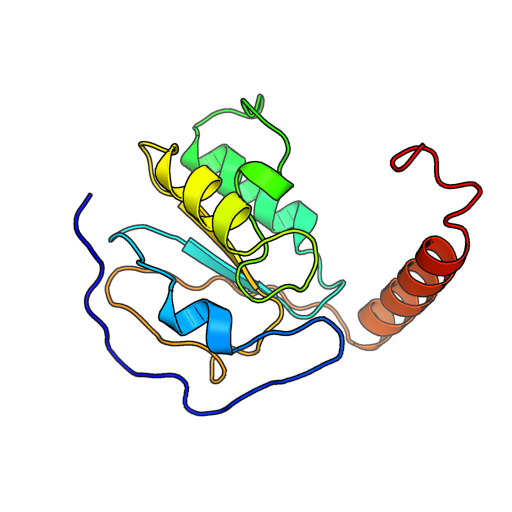 1
ATOM 655 N N . ASP A 1 87 ? -9.939 11.003 1.416 1.00 95.88 87 ASP A N 1
ATOM 656 C CA . ASP A 1 87 ? -10.999 11.552 2.253 1.00 95.88 87 ASP A CA 1
ATOM 657 C C . ASP A 1 87 ? -12.299 11.807 1.501 1.00 95.88 87 ASP A C 1
ATOM 659 O O . ASP A 1 87 ? -13.369 11.561 2.064 1.00 95.88 87 ASP A O 1
ATOM 663 N N . ARG A 1 88 ? -12.210 12.170 0.216 1.00 95.56 88 ARG A N 1
ATOM 664 C CA . ARG A 1 88 ? -13.364 12.293 -0.692 1.00 95.56 88 ARG A CA 1
ATOM 665 C C . ARG A 1 88 ? -14.108 10.976 -0.933 1.00 95.56 88 ARG A C 1
ATOM 667 O O . ARG A 1 88 ? -15.269 11.001 -1.331 1.00 95.56 88 ARG A O 1
ATOM 674 N N . GLN A 1 89 ? -13.464 9.830 -0.714 1.00 96.19 89 GLN A N 1
ATOM 675 C CA . GLN A 1 89 ? -14.095 8.526 -0.914 1.00 96.19 89 GLN A CA 1
ATOM 676 C C . GLN A 1 89 ? -15.051 8.205 0.240 1.00 96.19 89 GLN A C 1
ATOM 678 O O . GLN A 1 89 ? -14.679 8.270 1.414 1.00 96.19 89 GLN A O 1
ATOM 683 N N . THR A 1 90 ? -16.288 7.835 -0.091 1.00 93.69 90 THR A N 1
ATOM 684 C CA . THR A 1 90 ? -17.355 7.543 0.884 1.00 93.69 90 THR A CA 1
ATOM 685 C C . THR A 1 90 ? -17.381 6.082 1.337 1.00 93.69 90 THR A C 1
ATOM 687 O O . THR A 1 90 ? -17.859 5.789 2.434 1.00 93.69 90 THR A O 1
ATOM 690 N N . GLY A 1 91 ? -16.864 5.171 0.509 1.00 93.94 91 GLY A N 1
ATOM 691 C CA . GLY A 1 91 ? -16.808 3.735 0.772 1.00 93.94 91 GLY A CA 1
ATOM 692 C C . GLY A 1 91 ? -15.491 3.261 1.389 1.00 93.94 91 GLY A C 1
ATOM 693 O O . GLY A 1 91 ? -14.654 4.045 1.844 1.00 93.94 91 GLY A O 1
ATOM 694 N N . ARG A 1 92 ? -15.311 1.936 1.380 1.00 97.12 92 ARG A N 1
ATOM 695 C CA . ARG A 1 92 ? -14.045 1.290 1.745 1.00 97.12 92 ARG A CA 1
ATOM 696 C C . ARG A 1 92 ? -12.958 1.688 0.752 1.00 97.12 92 ARG A C 1
ATOM 698 O O . ARG A 1 92 ? -13.214 1.739 -0.449 1.00 97.12 92 ARG A O 1
ATOM 705 N N . ARG A 1 93 ? -11.749 1.930 1.255 1.00 97.75 93 ARG A N 1
ATOM 706 C CA . ARG A 1 93 ? -10.618 2.419 0.459 1.00 97.75 93 ARG A CA 1
ATOM 707 C C . ARG A 1 93 ? -9.566 1.328 0.319 1.00 97.75 93 ARG A C 1
ATOM 709 O O . ARG A 1 93 ? -9.435 0.478 1.197 1.00 97.75 93 ARG A O 1
ATOM 716 N N . VAL A 1 94 ? -8.783 1.379 -0.753 1.00 98.25 94 VAL A N 1
ATOM 717 C CA . VAL A 1 94 ? -7.558 0.584 -0.885 1.00 98.25 94 VAL A CA 1
ATOM 718 C C . VAL A 1 94 ? -6.365 1.523 -0.954 1.00 98.25 94 VAL A C 1
ATOM 720 O O . VAL A 1 94 ? -6.348 2.445 -1.763 1.00 98.25 94 VAL A O 1
ATOM 723 N N . ILE A 1 95 ? -5.364 1.302 -0.112 1.00 97.88 95 ILE A N 1
ATOM 724 C CA . ILE A 1 95 ? -4.176 2.146 0.004 1.00 97.88 95 ILE A CA 1
ATOM 725 C C . ILE A 1 95 ? -2.960 1.303 -0.351 1.00 97.88 95 ILE A C 1
ATOM 727 O O . ILE A 1 95 ? -2.809 0.184 0.137 1.00 97.88 95 ILE A O 1
ATOM 731 N N . LYS A 1 96 ? -2.089 1.823 -1.211 1.00 97.50 96 LYS A N 1
ATOM 732 C CA . LYS A 1 96 ? -0.897 1.106 -1.663 1.00 97.50 96 LYS A CA 1
ATOM 733 C C . LYS A 1 96 ? 0.321 1.484 -0.821 1.00 97.50 96 LYS A C 1
ATOM 735 O O . LYS A 1 96 ? 0.536 2.657 -0.526 1.00 97.50 96 LYS A O 1
ATOM 740 N N . THR A 1 97 ? 1.188 0.502 -0.582 1.00 97.19 97 THR A N 1
ATOM 741 C CA . THR A 1 97 ? 2.583 0.713 -0.178 1.00 97.19 97 THR A CA 1
ATOM 742 C C . THR A 1 97 ? 3.520 -0.340 -0.793 1.00 97.19 97 THR A C 1
ATOM 744 O O . THR A 1 97 ? 3.100 -1.435 -1.184 1.00 97.19 97 THR A O 1
ATOM 747 N N . HIS A 1 98 ? 4.800 0.016 -0.920 1.00 96.31 98 HIS A N 1
ATOM 748 C CA . HIS A 1 98 ? 5.895 -0.921 -1.201 1.00 96.31 98 HIS A CA 1
ATOM 749 C C . HIS A 1 98 ? 6.749 -1.229 0.038 1.00 96.31 98 HIS A C 1
ATOM 751 O O . HIS A 1 98 ? 7.697 -2.010 -0.056 1.00 96.31 98 HIS A O 1
ATOM 757 N N . THR A 1 99 ? 6.423 -0.621 1.176 1.00 96.12 99 THR A N 1
ATOM 758 C CA . THR A 1 99 ? 7.087 -0.851 2.454 1.00 96.12 99 THR A CA 1
ATOM 759 C C . THR A 1 99 ? 6.705 -2.236 2.990 1.00 96.12 99 THR A C 1
ATOM 761 O O . THR A 1 99 ? 5.535 -2.621 2.895 1.00 96.12 99 THR A O 1
ATOM 764 N N . PRO A 1 100 ? 7.672 -3.021 3.500 1.00 94.38 100 PRO A N 1
ATOM 765 C CA . PRO A 1 100 ? 7.402 -4.273 4.205 1.00 94.38 100 PRO A CA 1
ATOM 766 C C . PRO A 1 100 ? 6.422 -4.094 5.376 1.00 94.38 100 PRO A C 1
ATOM 768 O O . PRO A 1 100 ? 6.264 -2.995 5.901 1.00 94.38 100 PRO A O 1
ATOM 771 N N . THR A 1 101 ? 5.737 -5.165 5.782 1.00 92.75 101 THR A N 1
ATOM 772 C CA . THR A 1 101 ? 4.630 -5.097 6.758 1.00 92.75 101 THR A CA 1
ATOM 773 C C . THR A 1 101 ? 5.046 -4.723 8.179 1.00 92.75 101 THR A C 1
ATOM 775 O O . THR A 1 101 ? 4.207 -4.280 8.950 1.00 92.75 101 THR A O 1
ATOM 778 N N . ASP A 1 102 ? 6.319 -4.885 8.524 1.00 95.94 102 ASP A N 1
ATOM 779 C CA . ASP A 1 102 ? 6.938 -4.405 9.765 1.00 95.94 102 ASP A CA 1
ATOM 780 C C . ASP A 1 102 ? 7.331 -2.913 9.696 1.00 95.94 102 ASP A C 1
ATOM 782 O O . ASP A 1 102 ? 7.752 -2.326 10.691 1.00 95.94 102 ASP A O 1
ATOM 786 N N . GLY A 1 103 ? 7.177 -2.276 8.531 1.00 96.69 103 GLY A N 1
ATOM 787 C CA . GLY A 1 103 ? 7.566 -0.893 8.264 1.00 96.69 103 GLY A CA 1
ATOM 788 C C . GLY A 1 103 ? 6.445 0.147 8.318 1.00 96.69 103 GLY A C 1
ATOM 789 O O . GLY A 1 103 ? 6.687 1.312 8.003 1.00 96.69 103 GLY A O 1
ATOM 790 N N . PHE A 1 104 ? 5.223 -0.254 8.670 1.00 97.25 104 PHE A N 1
ATOM 791 C CA . PHE A 1 104 ? 4.077 0.642 8.828 1.00 97.25 104 PHE A CA 1
ATOM 792 C C . PHE A 1 104 ? 3.168 0.181 9.979 1.00 97.25 104 PHE A C 1
ATOM 794 O O . PHE A 1 104 ? 3.212 -0.990 10.353 1.00 97.25 104 PHE A O 1
ATOM 801 N N . PRO A 1 105 ? 2.342 1.070 10.564 1.00 97.44 105 PRO A N 1
ATOM 802 C CA . PRO A 1 105 ? 1.486 0.690 11.683 1.00 97.44 105 PRO A CA 1
ATOM 803 C C . PRO A 1 105 ? 0.393 -0.309 11.273 1.00 97.44 105 PRO A C 1
ATOM 805 O O . PRO A 1 105 ? -0.130 -0.260 10.163 1.00 97.44 105 PRO A O 1
ATOM 808 N N . VAL A 1 106 ? 0.002 -1.200 12.183 1.00 96.19 106 VAL A N 1
ATOM 809 C CA . VAL A 1 106 ? -1.052 -2.200 11.954 1.00 96.19 106 VAL A CA 1
ATOM 810 C C . VAL A 1 106 ? -2.299 -1.823 12.740 1.00 96.19 106 VAL A C 1
ATOM 812 O O . VAL A 1 106 ? -2.234 -1.549 13.941 1.00 96.19 106 VAL A O 1
ATOM 815 N N . TRP A 1 107 ? -3.455 -1.854 12.078 1.00 97.88 107 TRP A N 1
ATOM 816 C CA . TRP A 1 107 ? -4.737 -1.464 12.660 1.00 97.88 107 TRP A CA 1
ATOM 817 C C . TRP A 1 107 ? -5.745 -2.608 12.667 1.00 97.88 107 TRP A C 1
ATOM 819 O O . TRP A 1 107 ? -5.742 -3.487 11.804 1.00 97.88 107 TRP A O 1
ATOM 829 N N . LYS A 1 108 ? -6.652 -2.571 13.640 1.00 97.94 108 LYS A N 1
ATOM 830 C CA . LYS A 1 108 ? -7.779 -3.494 13.724 1.00 97.94 108 LYS A CA 1
ATOM 831 C C . LYS A 1 108 ? -8.762 -3.230 12.582 1.00 97.94 108 LYS A C 1
ATOM 833 O O . LYS A 1 108 ? -9.049 -2.083 12.260 1.00 97.94 108 LYS A O 1
ATOM 838 N N . ASP A 1 109 ? -9.299 -4.298 11.997 1.00 97.69 109 ASP A N 1
ATOM 839 C CA . ASP A 1 109 ? -10.271 -4.253 10.893 1.00 97.69 109 ASP A CA 1
ATOM 840 C C . ASP A 1 109 ? -9.738 -3.599 9.601 1.00 97.69 109 ASP A C 1
ATOM 842 O O . ASP A 1 109 ? -10.520 -3.174 8.749 1.00 97.69 109 ASP A O 1
ATOM 846 N N . VAL A 1 110 ? -8.411 -3.542 9.434 1.00 98.19 110 VAL A N 1
ATOM 847 C CA . VAL A 1 110 ? -7.731 -3.085 8.213 1.00 98.19 110 VAL A CA 1
ATOM 848 C C . VAL A 1 110 ? -6.920 -4.253 7.644 1.00 98.19 110 VAL A C 1
ATOM 850 O O . VAL A 1 110 ? -5.774 -4.458 8.045 1.00 98.19 110 VAL A O 1
ATOM 853 N N . PRO A 1 111 ? -7.500 -5.091 6.763 1.00 97.12 111 PRO A N 1
ATOM 854 C CA . PRO A 1 111 ? -6.773 -6.203 6.165 1.00 97.12 111 PRO A CA 1
ATOM 855 C C . PRO A 1 111 ? -5.592 -5.725 5.315 1.00 97.12 111 PRO A C 1
ATOM 857 O O . PRO A 1 111 ? -5.699 -4.767 4.545 1.00 97.12 111 PRO A O 1
ATOM 860 N N . VAL A 1 112 ? -4.486 -6.462 5.410 1.00 97.56 112 VAL A N 1
ATOM 861 C CA . VAL A 1 112 ? -3.295 -6.275 4.580 1.00 97.56 112 VAL A CA 1
ATOM 862 C C . VAL A 1 112 ? -3.244 -7.387 3.539 1.00 97.56 112 VAL A C 1
ATOM 864 O O . VAL A 1 112 ? -3.267 -8.569 3.875 1.00 97.56 112 VAL A O 1
ATOM 867 N N . ILE A 1 113 ? -3.172 -7.008 2.269 1.00 97.62 113 ILE A N 1
ATOM 868 C CA . ILE A 1 113 ? -2.981 -7.911 1.138 1.00 97.62 113 ILE A CA 1
ATOM 869 C C . ILE A 1 113 ? -1.564 -7.711 0.617 1.00 97.62 113 ILE A C 1
ATOM 871 O O . ILE A 1 113 ? -1.155 -6.591 0.310 1.00 97.62 113 ILE A O 1
ATOM 875 N N . ALA A 1 114 ? -0.836 -8.814 0.476 1.00 96.38 114 ALA A N 1
ATOM 876 C CA . ALA A 1 114 ? 0.474 -8.843 -0.149 1.00 96.38 114 ALA A CA 1
ATOM 877 C C . ALA A 1 114 ? 0.471 -9.803 -1.337 1.00 96.38 114 ALA A C 1
ATOM 879 O O . ALA A 1 114 ? -0.166 -10.854 -1.318 1.00 96.38 114 ALA A O 1
ATOM 880 N N . VAL A 1 115 ? 1.201 -9.425 -2.381 1.00 96.00 115 VAL A N 1
ATOM 881 C CA . VAL A 1 115 ? 1.381 -10.211 -3.601 1.00 96.00 115 VAL A CA 1
ATOM 882 C C . VAL A 1 115 ? 2.862 -10.238 -3.912 1.00 96.00 115 VAL A C 1
ATOM 884 O O . VAL A 1 115 ? 3.517 -9.195 -3.982 1.00 96.00 115 VAL A O 1
ATOM 887 N N . PHE A 1 116 ? 3.374 -11.448 -4.095 1.00 96.25 116 PHE A N 1
ATOM 888 C CA . PHE A 1 116 ? 4.776 -11.709 -4.364 1.00 96.25 116 PHE A CA 1
ATOM 889 C C . PHE A 1 116 ? 4.943 -12.271 -5.768 1.00 96.25 116 PHE A C 1
ATOM 891 O O . PHE A 1 116 ? 4.065 -12.938 -6.315 1.00 96.25 116 PHE A O 1
ATOM 898 N N . ARG A 1 117 ? 6.108 -12.005 -6.344 1.00 97.31 117 ARG A N 1
ATOM 899 C CA . ARG A 1 117 ? 6.530 -12.529 -7.637 1.00 97.31 117 ARG A CA 1
ATOM 900 C C . ARG A 1 117 ? 7.936 -13.088 -7.489 1.00 97.31 117 ARG A C 1
ATOM 902 O O . ARG A 1 117 ? 8.708 -12.607 -6.664 1.00 97.31 117 ARG A O 1
ATOM 909 N N . HIS A 1 118 ? 8.267 -14.089 -8.302 1.00 98.06 118 HIS A N 1
ATOM 910 C 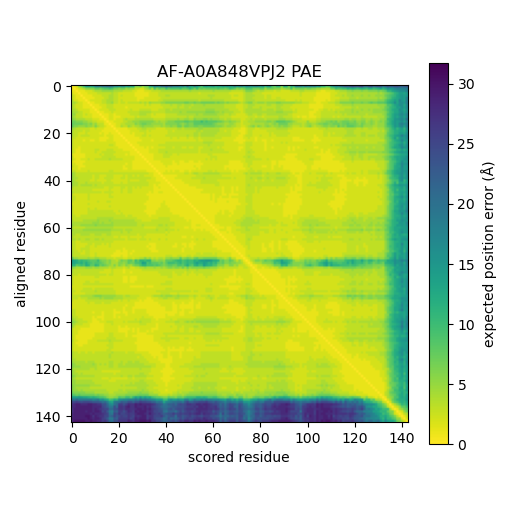CA . HIS A 1 118 ? 9.608 -14.663 -8.336 1.00 98.06 118 HIS A CA 1
ATOM 911 C C . HIS A 1 118 ? 10.681 -13.554 -8.450 1.00 98.06 118 HIS A C 1
ATOM 913 O O . HIS A 1 118 ? 10.565 -12.692 -9.327 1.00 98.06 118 HIS A O 1
ATOM 919 N N . PRO A 1 119 ? 11.733 -13.544 -7.611 1.00 96.25 119 PRO A N 1
ATOM 920 C CA . PRO A 1 119 ? 12.642 -12.399 -7.496 1.00 96.25 119 PRO A CA 1
ATOM 921 C C . PRO A 1 119 ? 13.413 -12.087 -8.787 1.00 96.25 119 PRO A C 1
ATOM 923 O O . PRO A 1 119 ? 13.628 -10.918 -9.105 1.00 96.25 119 PRO A O 1
ATOM 926 N N . LEU A 1 120 ? 13.764 -13.102 -9.588 1.00 97.44 120 LEU A N 1
ATOM 927 C CA . LEU A 1 120 ? 14.391 -12.878 -10.903 1.00 97.44 120 LEU A CA 1
ATOM 928 C C . LEU A 1 120 ? 13.471 -12.100 -11.858 1.00 97.44 120 LEU A C 1
ATOM 930 O O . LEU A 1 120 ? 13.917 -11.217 -12.587 1.00 97.44 120 LEU A O 1
ATOM 934 N N . GLU A 1 121 ? 12.172 -12.379 -11.814 1.00 97.81 121 GLU A N 1
ATOM 935 C CA . GLU A 1 121 ? 11.177 -11.708 -12.644 1.00 97.81 121 GLU A CA 1
ATOM 936 C C . GLU A 1 121 ? 10.910 -10.272 -12.169 1.00 97.81 121 GLU A C 1
ATOM 938 O O . GLU A 1 121 ? 10.732 -9.358 -12.981 1.00 97.81 121 GLU A O 1
ATOM 943 N N . VAL A 1 122 ? 10.931 -10.059 -10.848 1.00 97.50 122 VAL A N 1
ATOM 944 C CA . VAL A 1 122 ? 10.897 -8.721 -10.242 1.00 97.50 122 VAL A CA 1
ATOM 945 C C . VAL A 1 122 ? 12.082 -7.894 -10.733 1.00 97.50 122 VAL A C 1
ATOM 947 O O . VAL A 1 122 ? 11.883 -6.782 -11.223 1.00 97.50 122 VAL A O 1
ATOM 950 N N . PHE A 1 123 ? 13.296 -8.447 -10.678 1.00 96.44 123 PHE A N 1
ATOM 951 C CA . PHE A 1 123 ? 14.512 -7.768 -11.127 1.00 96.44 123 PHE A CA 1
ATOM 952 C C . PHE A 1 123 ? 14.446 -7.361 -12.605 1.00 96.44 123 PHE A C 1
ATOM 954 O O . PHE A 1 123 ? 14.699 -6.201 -12.943 1.00 96.44 123 PHE A O 1
ATOM 961 N N . LEU A 1 124 ? 14.048 -8.278 -13.493 1.00 96.94 124 LEU A N 1
ATOM 962 C CA . LEU A 1 124 ? 13.903 -7.979 -14.922 1.00 96.94 124 LEU A CA 1
ATOM 963 C C . LEU A 1 124 ? 12.846 -6.895 -15.182 1.00 96.94 124 LEU A C 1
ATOM 965 O O . LEU A 1 124 ? 13.055 -6.009 -16.015 1.00 96.94 124 LEU A O 1
ATOM 969 N N . SER A 1 125 ? 11.728 -6.924 -14.453 1.00 96.38 125 SER A N 1
ATOM 970 C CA . SER A 1 125 ? 10.688 -5.896 -14.556 1.00 96.38 125 SER A CA 1
ATOM 971 C C . SER A 1 125 ? 11.147 -4.538 -14.015 1.00 96.38 125 SER A C 1
ATOM 973 O O . SER A 1 125 ? 10.823 -3.505 -14.607 1.00 96.38 125 SER A O 1
ATOM 975 N N . LEU A 1 126 ? 11.916 -4.521 -12.923 1.00 94.38 126 LEU A N 1
ATOM 976 C CA . LEU A 1 126 ? 12.454 -3.296 -12.334 1.00 94.38 126 LEU A CA 1
ATOM 977 C C . LEU A 1 126 ? 13.463 -2.629 -13.267 1.00 94.38 126 LEU A C 1
ATOM 979 O O . LEU A 1 126 ? 13.359 -1.428 -13.495 1.00 94.38 126 LEU A O 1
ATOM 983 N N . ARG A 1 127 ? 14.365 -3.400 -13.883 1.00 94.69 127 ARG A N 1
ATOM 984 C CA . ARG A 1 127 ? 15.307 -2.876 -14.886 1.00 94.69 127 ARG A CA 1
ATOM 985 C C . ARG A 1 127 ? 14.593 -2.162 -16.032 1.00 94.69 127 ARG A C 1
ATOM 987 O O . ARG A 1 127 ? 14.968 -1.047 -16.376 1.00 94.69 127 ARG A O 1
ATOM 994 N N . LYS A 1 128 ? 13.538 -2.772 -16.585 1.00 94.19 128 LYS A N 1
ATOM 995 C CA . LYS A 1 128 ? 12.717 -2.145 -17.637 1.00 94.19 128 LYS A CA 1
ATOM 996 C C . LYS A 1 128 ? 11.999 -0.893 -17.131 1.00 94.19 128 LYS A C 1
ATOM 998 O O . LYS A 1 128 ? 11.951 0.107 -17.831 1.00 94.19 128 LYS A O 1
ATOM 1003 N N . HIS A 1 129 ? 11.461 -0.934 -15.912 1.00 91.00 129 HIS A N 1
ATOM 1004 C CA . HIS A 1 129 ? 10.792 0.221 -15.315 1.00 91.00 129 HIS A CA 1
ATOM 1005 C C . HIS A 1 129 ? 11.729 1.421 -15.156 1.00 91.00 129 HIS A C 1
ATOM 1007 O O . HIS A 1 129 ? 11.335 2.528 -15.507 1.00 91.00 129 HIS A O 1
ATOM 1013 N N . LEU A 1 130 ? 12.955 1.193 -14.678 1.00 89.75 130 LEU A N 1
ATOM 1014 C CA . LEU A 1 130 ? 13.967 2.239 -14.549 1.00 89.75 130 LEU A CA 1
ATOM 1015 C C . LEU A 1 130 ? 14.395 2.779 -15.915 1.00 89.75 130 LEU A C 1
ATOM 1017 O O . LEU A 1 130 ? 14.478 3.988 -16.072 1.00 89.75 130 LEU A O 1
ATOM 1021 N N . ALA A 1 131 ? 14.585 1.910 -16.915 1.00 90.38 131 ALA A N 1
ATOM 1022 C CA . ALA A 1 131 ? 14.901 2.348 -18.274 1.00 90.38 131 ALA A CA 1
ATOM 1023 C C . ALA A 1 131 ? 13.800 3.255 -18.852 1.00 90.38 131 ALA A C 1
ATOM 1025 O O . ALA A 1 131 ? 14.102 4.326 -19.363 1.00 90.38 131 ALA A O 1
ATOM 1026 N N . ASN A 1 132 ? 12.525 2.885 -18.686 1.00 86.50 132 ASN A N 1
ATOM 1027 C CA . ASN A 1 132 ? 11.397 3.717 -19.118 1.00 86.50 132 ASN A CA 1
ATOM 1028 C C . ASN A 1 132 ? 11.332 5.051 -18.359 1.00 86.50 132 ASN A C 1
ATOM 1030 O O . ASN A 1 132 ? 10.962 6.068 -18.933 1.00 86.50 132 ASN A O 1
ATOM 1034 N N . ALA A 1 133 ? 11.694 5.050 -17.075 1.00 76.88 133 ALA A N 1
ATOM 1035 C CA . ALA A 1 133 ? 11.727 6.253 -16.250 1.00 76.88 133 ALA A CA 1
ATOM 1036 C C . ALA A 1 133 ? 12.905 7.186 -16.576 1.00 76.88 133 ALA A C 1
ATOM 1038 O O . ALA A 1 133 ? 12.905 8.312 -16.106 1.00 76.88 133 ALA A O 1
ATOM 1039 N N . MET A 1 134 ? 13.903 6.749 -17.351 1.00 65.06 134 MET A N 1
ATOM 1040 C CA . MET A 1 134 ? 15.002 7.598 -17.834 1.00 65.06 134 MET A CA 1
ATOM 1041 C C . MET A 1 134 ? 14.708 8.237 -19.203 1.00 65.06 134 MET A C 1
ATOM 1043 O O . MET A 1 134 ? 15.504 9.041 -19.671 1.00 65.06 134 MET A O 1
ATOM 1047 N N . LEU A 1 135 ? 13.571 7.911 -19.829 1.00 58.84 135 LEU A N 1
ATOM 1048 C CA . LEU A 1 135 ? 13.120 8.446 -21.123 1.00 58.84 135 LEU A CA 1
ATOM 1049 C C . LEU A 1 135 ? 12.075 9.571 -20.954 1.00 58.84 135 LEU A C 1
ATOM 1051 O O . LEU A 1 135 ? 11.180 9.715 -21.781 1.00 58.84 135 LEU A O 1
ATOM 1055 N N . VAL A 1 136 ? 12.122 10.324 -19.846 1.00 53.44 136 VAL A N 1
ATOM 1056 C CA . VAL A 1 136 ? 11.032 11.236 -19.428 1.00 53.44 136 VAL A CA 1
ATOM 1057 C C . VAL A 1 136 ? 10.752 12.346 -20.445 1.00 53.44 136 VAL A C 1
ATOM 1059 O O . VAL A 1 136 ? 9.592 12.708 -20.602 1.00 53.44 136 VAL A O 1
ATOM 1062 N N . ASP A 1 137 ? 11.755 12.800 -21.201 1.00 50.94 137 ASP A N 1
ATOM 1063 C CA . ASP A 1 137 ? 11.565 13.806 -22.259 1.00 50.94 137 ASP A CA 1
ATOM 1064 C C . ASP A 1 137 ? 10.741 13.288 -23.463 1.00 50.94 137 ASP A C 1
ATOM 1066 O O . ASP A 1 137 ? 10.309 14.078 -24.298 1.00 50.94 137 ASP A O 1
ATOM 1070 N N . GLU A 1 138 ? 10.459 11.980 -23.543 1.00 48.22 138 GLU A N 1
ATOM 1071 C CA . GLU A 1 138 ? 9.683 11.343 -24.622 1.00 48.22 138 GLU A CA 1
ATOM 1072 C C . GLU A 1 138 ? 8.461 10.546 -24.108 1.00 48.22 138 GLU A C 1
ATOM 1074 O O . GLU A 1 138 ? 7.834 9.799 -24.865 1.00 48.22 138 GLU A O 1
ATOM 1079 N N . HIS A 1 139 ? 8.100 10.647 -22.819 1.00 44.59 139 HIS A N 1
ATOM 1080 C CA . HIS A 1 139 ? 7.116 9.738 -22.217 1.00 44.59 139 HIS A CA 1
ATOM 1081 C C . HIS A 1 139 ? 5.649 10.188 -22.455 1.00 44.59 139 HIS A C 1
ATOM 1083 O O . HIS A 1 139 ? 5.194 11.151 -21.835 1.00 44.59 139 HIS A O 1
ATOM 1089 N N . PRO A 1 140 ? 4.823 9.438 -23.221 1.00 44.97 140 PRO A N 1
ATOM 1090 C CA . PRO A 1 140 ? 3.509 9.882 -23.732 1.00 44.97 140 PRO A CA 1
ATOM 1091 C C . PRO A 1 140 ? 2.388 10.035 -22.685 1.00 44.97 140 PRO A C 1
ATOM 1093 O O . PRO A 1 140 ? 1.251 10.328 -23.031 1.00 44.97 140 PRO A O 1
ATOM 1096 N N . MET A 1 141 ? 2.683 9.805 -21.406 1.00 41.28 141 MET A N 1
ATOM 1097 C CA . MET A 1 141 ? 1.741 9.967 -20.284 1.00 41.28 141 MET A CA 1
ATOM 1098 C C . MET A 1 141 ? 2.166 11.067 -19.300 1.00 41.28 141 MET A C 1
ATOM 1100 O O . MET A 1 141 ? 1.534 11.221 -18.256 1.00 41.28 141 MET A O 1
ATOM 1104 N N . LEU A 1 142 ? 3.267 11.764 -19.591 1.00 42.94 142 LEU A N 1
ATOM 1105 C CA . LEU A 1 142 ? 3.793 12.888 -18.809 1.00 42.94 142 LEU A CA 1
ATOM 1106 C C . LEU A 1 142 ? 4.036 14.138 -19.678 1.00 42.94 142 LEU A C 1
ATOM 1108 O O . LEU A 1 142 ? 4.556 15.124 -19.163 1.00 42.94 142 LEU A O 1
ATOM 1112 N N . GLY A 1 143 ? 3.660 14.079 -20.962 1.00 36.56 143 GLY A N 1
ATOM 1113 C CA . GLY A 1 143 ? 3.543 15.229 -21.861 1.00 36.56 143 GLY A CA 1
ATOM 1114 C C . GLY A 1 143 ? 2.140 15.815 -21.859 1.00 36.56 143 GLY A C 1
ATOM 1115 O O . GLY A 1 143 ? 1.186 15.052 -21.573 1.00 36.56 143 GLY A O 1
#

pLDDT: mean 91.77, std 12.81, range [36.56, 98.44]

Solvent-accessible surface area (backbone atoms only — not comparable to full-a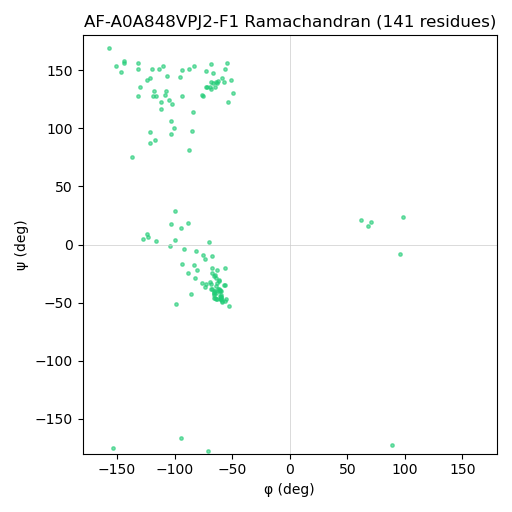tom values): 8302 Å² total; per-residue (Å²): 129,54,75,34,53,78,74,44,70,47,82,45,85,60,75,55,99,47,36,39,55,74,43,56,81,74,58,80,59,38,49,55,25,33,39,38,38,23,53,76,67,28,51,56,70,63,53,50,50,53,52,50,26,64,62,70,72,40,86,80,66,94,63,59,63,64,56,65,33,27,51,61,36,43,65,79,74,56,64,66,61,44,52,53,42,55,63,74,49,89,68,62,46,47,38,30,39,61,57,58,81,52,38,40,66,42,41,47,63,40,55,75,48,69,46,80,54,63,66,71,60,24,52,58,46,44,55,53,51,53,56,58,66,72,41,63,97,74,36,89,86,79,110

Sequence (143 aa):
MTVAPLIHAAEQTYRGSITKPEHWDSFRPRCGDVLLATPAKSGTTWTQSMIAMLLYGTVDLPEKLGVLSPWIDGGFGTLEDSLASLDRQTGRRVIKTHTPTDGFPVWKDVPVIAVFRHPLEVFLSLRKHLANAMLVDEHPMLG

Mean predicted aligned error: 4.76 Å

Secondary structure (DSSP, 8-state):
-PBPPEEE--SS----SSB-GGGGGG---BTT-EEEE--TTSSHHHHHHHHHHHHHTSSS-SS-HHHHS-BTTBSSS-HHHHHHHHHS--S--EEEE-S-GGGS-EETT--EE-----HHHHHHHHHHHHHHHT-GGG-TTT-

Radius of gyration: 15.41 Å; Cα contacts (8 Å, |Δi|>4): 226; chains: 1; bounding box: 34×31×42 Å

Foldseek 3Di:
DAFFAFPFFQQDADDDPWFALCLLVVDTDDQQAEEEAEAPPLCSVVVLLVVQCVFVVHNPHPDDSCLQAPARRTNDDDNVSNRVSPVPDPTHGYYYYPDPPSHGTDTPNHHYDYGGDDVVSSVVSVVVVVVLVVPQVPNPVND